Protein AF-A0AAV7W4X9-F1 (afdb_monomer)

Radius of gyration: 53.11 Å; Cα contacts (8 Å, |Δi|>4): 10; chains: 1; bounding box: 133×34×116 Å

pLDDT: mean 73.68, std 23.21, range [31.78, 98.0]

Structure (mmCIF, N/CA/C/O backbone):
data_AF-A0AAV7W4X9-F1
#
_entry.id   AF-A0AAV7W4X9-F1
#
loop_
_atom_site.group_PDB
_atom_site.id
_atom_site.type_symbol
_atom_site.label_atom_id
_atom_site.label_alt_id
_atom_site.label_comp_id
_atom_site.label_asym_id
_atom_site.label_entity_id
_atom_site.label_seq_id
_atom_site.pdbx_PDB_ins_code
_atom_site.Cartn_x
_atom_site.Cartn_y
_atom_site.Cartn_z
_atom_site.occupancy
_atom_site.B_iso_or_equiv
_atom_site.auth_seq_id
_atom_site.auth_comp_id
_atom_site.auth_asym_id
_atom_site.auth_atom_id
_atom_site.pdbx_PDB_model_num
ATOM 1 N N . MET A 1 1 ? 43.274 -23.714 8.826 1.00 35.59 1 MET A N 1
ATOM 2 C CA . MET A 1 1 ? 44.542 -24.487 8.789 1.00 35.59 1 MET A CA 1
ATOM 3 C C . MET A 1 1 ? 44.921 -24.751 7.325 1.00 35.59 1 MET A C 1
ATOM 5 O O . MET A 1 1 ? 44.069 -24.548 6.473 1.00 35.59 1 MET A O 1
ATOM 9 N N . ARG A 1 2 ? 46.190 -25.093 7.039 1.00 33.78 2 ARG A N 1
ATOM 10 C CA . ARG A 1 2 ? 46.782 -25.381 5.695 1.00 33.78 2 ARG A CA 1
ATOM 11 C C . ARG A 1 2 ? 46.297 -26.745 5.124 1.00 33.78 2 ARG A C 1
ATOM 13 O O . ARG A 1 2 ? 45.597 -27.409 5.889 1.00 33.78 2 ARG A O 1
ATOM 20 N N . PRO A 1 3 ? 46.740 -27.258 3.937 1.00 44.44 3 PRO A N 1
ATOM 21 C CA . PRO A 1 3 ? 47.575 -26.723 2.817 1.00 44.44 3 PRO A CA 1
ATOM 22 C C . PRO A 1 3 ? 46.842 -26.760 1.430 1.00 44.44 3 PRO A C 1
ATOM 24 O O . PRO A 1 3 ? 45.662 -27.072 1.410 1.00 44.44 3 PRO A O 1
ATOM 27 N N . GLY A 1 4 ? 47.363 -26.265 0.283 1.00 34.31 4 GLY A N 1
ATOM 28 C CA . GLY A 1 4 ? 48.389 -26.839 -0.645 1.00 34.31 4 GLY A CA 1
ATOM 29 C C . GLY A 1 4 ? 47.793 -27.954 -1.547 1.00 34.31 4 GLY A C 1
ATOM 30 O O . GLY A 1 4 ? 47.014 -28.735 -1.027 1.00 34.31 4 GLY A O 1
ATOM 31 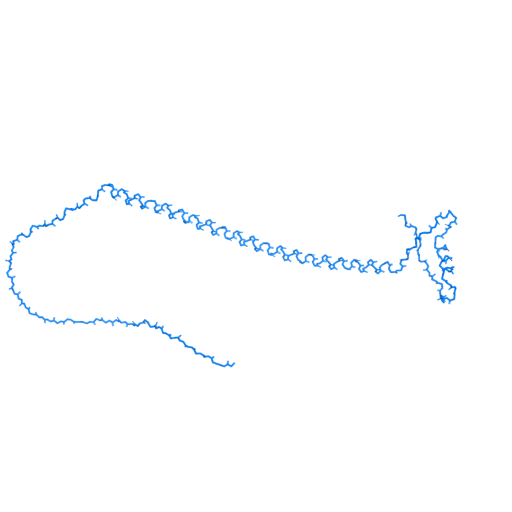N N . VAL A 1 5 ? 48.055 -28.139 -2.857 1.00 42.91 5 VAL A N 1
ATOM 32 C CA . VAL A 1 5 ? 49.268 -28.012 -3.718 1.00 42.91 5 VAL A CA 1
ATOM 33 C C . VAL A 1 5 ? 48.806 -27.995 -5.216 1.00 42.91 5 VAL A C 1
ATOM 35 O O . VAL A 1 5 ? 47.925 -28.771 -5.557 1.00 42.91 5 VAL A O 1
ATOM 38 N N . ARG A 1 6 ? 49.140 -26.986 -6.051 1.00 33.12 6 ARG A N 1
ATOM 39 C CA . ARG A 1 6 ? 50.164 -26.908 -7.149 1.00 33.12 6 ARG A CA 1
ATOM 40 C C . ARG A 1 6 ? 50.000 -27.807 -8.406 1.00 33.12 6 ARG A C 1
ATOM 42 O O . ARG A 1 6 ? 50.080 -29.020 -8.295 1.00 33.12 6 ARG A O 1
ATOM 49 N N . LEU A 1 7 ? 49.971 -27.150 -9.578 1.00 38.28 7 LEU A N 1
ATOM 50 C CA . LEU A 1 7 ? 50.463 -27.501 -10.939 1.00 38.28 7 LEU A CA 1
ATOM 51 C C . LEU A 1 7 ? 50.629 -26.117 -11.640 1.00 38.28 7 LEU A C 1
ATOM 53 O O . LEU A 1 7 ? 49.709 -25.315 -11.512 1.00 38.28 7 LEU A O 1
ATOM 57 N N . GLU A 1 8 ? 51.749 -25.609 -12.187 1.00 37.53 8 GLU A N 1
ATOM 58 C CA . GLU A 1 8 ? 52.810 -26.134 -13.088 1.00 37.53 8 GLU A CA 1
ATOM 59 C C . GLU A 1 8 ? 52.272 -26.611 -14.449 1.00 37.53 8 GLU A C 1
ATOM 61 O O . GLU A 1 8 ? 51.315 -27.373 -14.456 1.00 37.53 8 GLU A O 1
ATOM 66 N N . GLN A 1 9 ? 52.784 -26.236 -15.636 1.00 38.09 9 GLN A N 1
ATOM 67 C CA . GLN A 1 9 ? 53.835 -25.298 -16.136 1.00 38.09 9 GLN A CA 1
ATOM 68 C C . GLN A 1 9 ? 53.313 -24.707 -17.495 1.00 38.09 9 GLN A C 1
ATOM 70 O O . GLN A 1 9 ? 52.175 -25.009 -17.848 1.00 38.09 9 GLN A O 1
ATOM 75 N N . ALA A 1 10 ? 53.958 -23.858 -18.315 1.00 32.78 10 ALA A N 1
ATOM 76 C CA . ALA A 1 10 ? 55.335 -23.343 -18.472 1.00 32.78 10 ALA A CA 1
ATOM 77 C C . ALA A 1 10 ? 55.270 -21.866 -18.999 1.00 32.78 10 ALA A C 1
ATOM 79 O O . ALA A 1 10 ? 54.200 -21.440 -19.425 1.00 32.78 10 ALA A O 1
ATOM 80 N N . GLU A 1 11 ? 56.224 -20.955 -18.761 1.00 36.09 11 GLU A N 1
ATOM 81 C CA . GLU A 1 11 ? 57.515 -20.668 -19.449 1.00 36.09 11 GLU A CA 1
ATOM 82 C C . GLU A 1 11 ? 57.446 -19.949 -20.817 1.00 36.09 11 GLU A C 1
ATOM 84 O O . GLU A 1 11 ? 57.167 -20.560 -21.841 1.00 36.09 11 GLU A O 1
ATOM 89 N N . ASP A 1 12 ? 57.844 -18.669 -20.818 1.00 31.78 12 ASP A N 1
ATOM 90 C CA . ASP A 1 12 ? 58.383 -17.930 -21.972 1.00 31.78 12 ASP A CA 1
ATOM 91 C C . ASP A 1 12 ? 59.715 -17.298 -21.520 1.00 31.78 12 ASP A C 1
ATOM 93 O O . ASP A 1 12 ? 59.743 -16.487 -20.589 1.00 31.78 12 ASP A O 1
ATOM 97 N N . CYS A 1 13 ? 60.836 -17.695 -22.132 1.00 34.75 13 CYS A N 1
ATOM 98 C CA . CYS A 1 13 ? 62.180 -17.253 -21.738 1.00 34.75 13 CYS A CA 1
ATOM 99 C C . CYS A 1 13 ? 62.846 -16.332 -22.772 1.00 34.75 13 CYS A C 1
ATOM 101 O O . CYS A 1 13 ? 62.670 -16.458 -23.980 1.00 34.75 13 CYS A O 1
ATOM 103 N N . CYS A 1 14 ? 63.658 -15.408 -22.253 1.00 36.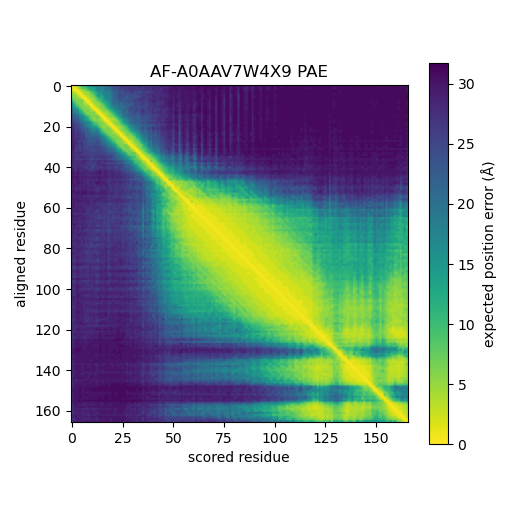66 14 CYS A N 1
ATOM 104 C CA . CYS A 1 14 ? 64.391 -14.376 -22.985 1.00 36.66 14 CYS A CA 1
ATOM 105 C C . CYS A 1 14 ? 65.412 -14.916 -24.006 1.00 36.66 14 CYS A C 1
ATOM 107 O O . CYS A 1 14 ? 65.949 -16.008 -23.846 1.00 36.66 14 CYS A O 1
ATOM 109 N N . GLY A 1 15 ? 65.827 -14.064 -24.954 1.00 33.31 15 GLY A N 1
ATOM 110 C CA . GLY A 1 15 ? 67.009 -14.337 -25.780 1.00 33.31 15 GLY A CA 1
ATOM 111 C C . GLY A 1 15 ? 67.431 -13.187 -26.696 1.00 33.31 15 GLY A C 1
ATOM 112 O O . GLY A 1 15 ? 67.111 -13.192 -27.879 1.00 33.31 15 GLY A O 1
ATOM 113 N N . ALA A 1 16 ? 68.186 -12.218 -26.171 1.00 44.09 16 ALA A N 1
ATOM 114 C CA . ALA A 1 16 ? 68.952 -11.285 -27.000 1.00 44.09 16 ALA A CA 1
ATOM 115 C C . ALA A 1 16 ? 70.348 -11.862 -27.290 1.00 44.09 16 ALA A C 1
ATOM 117 O O . ALA A 1 16 ? 70.953 -12.480 -26.417 1.00 44.09 16 ALA A O 1
ATOM 118 N N . GLY A 1 17 ? 70.884 -11.617 -28.486 1.00 33.16 17 GLY A N 1
ATOM 119 C CA . GLY A 1 17 ? 72.256 -11.987 -28.826 1.00 33.16 17 GLY A CA 1
ATOM 120 C C . GLY A 1 17 ? 72.573 -11.741 -30.296 1.00 33.16 17 GLY A C 1
ATOM 121 O O . GLY A 1 17 ? 71.896 -12.255 -31.180 1.00 33.16 17 GLY A O 1
ATOM 122 N N . GLY A 1 18 ? 73.618 -10.969 -30.561 1.00 37.06 18 GLY A N 1
ATOM 123 C CA . GLY A 1 18 ? 74.298 -10.972 -31.854 1.00 37.06 18 GLY A CA 1
ATOM 124 C C . GLY A 1 18 ? 75.781 -11.213 -31.620 1.00 37.06 18 GLY A C 1
ATOM 125 O O . GLY A 1 18 ? 76.239 -10.974 -30.510 1.00 37.06 18 GLY A O 1
ATOM 126 N N . GLU A 1 19 ? 76.527 -11.634 -32.644 1.00 38.06 19 GLU A N 1
ATOM 127 C CA . GLU A 1 19 ? 77.940 -11.265 -32.791 1.00 38.06 19 GLU A CA 1
ATOM 128 C C . GLU A 1 19 ? 78.530 -11.633 -34.166 1.00 38.06 19 GLU A C 1
ATOM 130 O O . GLU A 1 19 ? 78.149 -12.606 -34.805 1.00 38.06 19 GLU A O 1
ATOM 135 N N . THR A 1 20 ? 79.468 -10.776 -34.576 1.00 38.91 20 THR A N 1
ATOM 136 C CA . THR A 1 20 ? 80.596 -10.885 -35.528 1.00 38.91 20 THR A CA 1
ATOM 137 C C . THR A 1 20 ? 80.765 -12.087 -36.487 1.00 38.91 20 THR A C 1
ATOM 139 O O . THR A 1 20 ? 80.628 -13.256 -36.146 1.00 38.91 20 THR A O 1
ATOM 142 N N . GLY A 1 21 ? 81.208 -11.785 -37.718 1.00 40.16 21 GLY A N 1
ATOM 143 C CA . GLY A 1 21 ? 81.503 -12.778 -38.764 1.00 40.16 21 GLY A CA 1
ATOM 144 C C . GLY A 1 21 ? 82.979 -13.195 -38.892 1.00 40.16 21 GLY A C 1
ATOM 145 O O . GLY A 1 21 ? 83.855 -12.744 -38.152 1.00 40.16 21 GLY A O 1
ATOM 146 N N . ARG A 1 22 ? 83.287 -14.016 -39.911 1.00 38.62 22 ARG A N 1
ATOM 147 C CA . ARG A 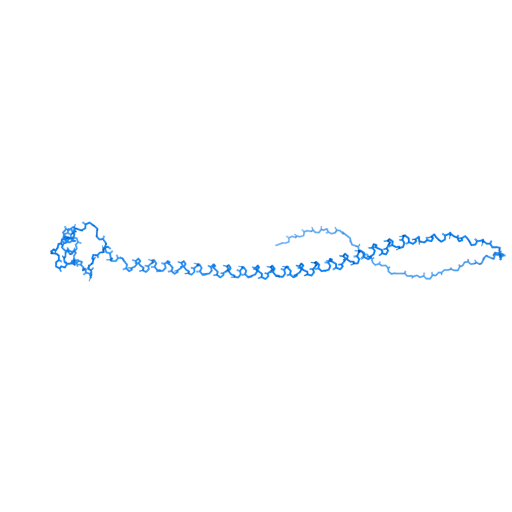1 22 ? 84.665 -14.338 -40.343 1.00 38.62 22 ARG A CA 1
ATOM 148 C C . ARG A 1 22 ? 84.829 -14.366 -41.867 1.00 38.62 22 ARG A C 1
ATOM 150 O O . ARG A 1 22 ? 83.879 -14.524 -42.621 1.00 38.62 22 ARG A O 1
ATOM 157 N N . ARG A 1 23 ? 86.082 -14.155 -42.282 1.00 37.69 23 ARG A N 1
ATOM 158 C CA . ARG A 1 23 ? 86.574 -13.998 -43.665 1.00 37.69 23 ARG A CA 1
ATOM 159 C C . ARG A 1 23 ? 86.727 -15.350 -44.372 1.00 37.69 23 ARG A C 1
ATOM 161 O O . ARG A 1 23 ? 87.005 -16.340 -43.704 1.00 37.69 23 ARG A O 1
ATOM 168 N N . GLY A 1 24 ? 86.687 -15.360 -45.709 1.00 34.88 24 GLY A N 1
ATOM 169 C CA . GLY A 1 24 ? 86.937 -16.583 -46.484 1.00 34.88 24 GLY A CA 1
ATOM 170 C C . GLY A 1 24 ? 87.087 -16.423 -48.003 1.00 34.88 24 GLY A C 1
ATOM 171 O O . GLY A 1 24 ? 86.302 -17.003 -48.733 1.00 34.88 24 GLY A O 1
ATOM 172 N N . THR A 1 25 ? 88.141 -15.724 -48.450 1.00 36.12 25 THR A N 1
ATOM 173 C CA . THR A 1 25 ? 88.823 -15.873 -49.769 1.00 36.12 25 THR A CA 1
ATOM 174 C C . THR A 1 25 ? 88.055 -15.701 -51.093 1.00 36.12 25 THR A C 1
ATOM 176 O O . THR A 1 25 ? 86.971 -16.217 -51.326 1.00 36.12 25 THR A O 1
ATOM 179 N N . ALA A 1 26 ? 88.706 -15.010 -52.034 1.00 37.84 26 ALA A N 1
ATOM 180 C CA . ALA A 1 26 ? 88.197 -14.769 -53.379 1.00 37.84 26 ALA A CA 1
ATOM 181 C C . ALA A 1 26 ? 88.178 -16.030 -54.261 1.00 37.84 26 ALA A C 1
ATOM 183 O O . ALA A 1 26 ? 89.103 -16.843 -54.224 1.00 37.84 26 ALA A O 1
ATOM 184 N N . ARG A 1 27 ? 87.207 -16.093 -55.180 1.00 34.22 27 ARG A N 1
ATOM 185 C CA . ARG A 1 27 ? 87.372 -16.806 -56.450 1.00 34.22 27 ARG A CA 1
ATOM 186 C C . ARG A 1 27 ? 86.879 -15.926 -57.592 1.00 34.22 27 ARG A C 1
ATOM 188 O O . ARG A 1 27 ? 85.695 -15.627 -57.700 1.00 34.22 27 ARG A O 1
ATOM 195 N N . SER A 1 28 ? 87.814 -15.480 -58.417 1.00 43.38 28 SER A N 1
ATOM 196 C CA . SER A 1 28 ? 87.552 -14.737 -59.642 1.00 43.38 28 SER A CA 1
ATOM 197 C C . SER A 1 28 ? 86.865 -15.637 -60.668 1.00 43.38 28 SER A C 1
ATOM 199 O O . SER A 1 28 ? 87.445 -16.624 -61.115 1.00 43.38 28 SER A O 1
ATOM 201 N N . VAL A 1 29 ? 85.653 -15.268 -61.088 1.00 40.88 29 VAL A N 1
ATOM 202 C CA . VAL A 1 29 ? 85.058 -15.766 -62.333 1.00 40.88 29 VAL A CA 1
ATOM 203 C C . VAL A 1 29 ? 84.572 -14.572 -63.149 1.00 40.88 29 VAL A C 1
ATOM 205 O O . VAL A 1 29 ? 83.674 -13.838 -62.756 1.00 40.88 29 VAL A O 1
ATOM 208 N N . LEU A 1 30 ? 85.298 -14.386 -64.246 1.00 38.41 30 LEU A N 1
ATOM 209 C CA . LEU A 1 30 ? 85.038 -13.650 -65.482 1.00 38.41 30 LEU A CA 1
ATOM 210 C C . LEU A 1 30 ? 83.645 -13.016 -65.664 1.00 38.41 30 LEU A C 1
ATOM 212 O O . LEU A 1 30 ? 82.611 -13.651 -65.477 1.00 38.41 30 LEU A O 1
ATOM 216 N N . ARG A 1 31 ? 83.644 -11.784 -66.195 1.00 43.53 31 ARG A N 1
ATOM 217 C CA . ARG A 1 31 ? 82.455 -11.179 -66.810 1.00 43.53 31 ARG A CA 1
ATOM 218 C C . ARG A 1 31 ? 81.986 -12.060 -67.970 1.00 43.53 31 ARG A C 1
ATOM 220 O O . ARG A 1 31 ? 82.723 -12.210 -68.940 1.00 43.53 31 ARG A O 1
ATOM 227 N N . ALA A 1 32 ? 80.746 -12.522 -67.906 1.00 37.88 32 ALA A N 1
ATOM 228 C CA . ALA A 1 32 ? 79.954 -12.847 -69.083 1.00 37.88 32 ALA A CA 1
ATOM 229 C C . ALA A 1 32 ? 78.834 -11.804 -69.173 1.00 37.88 32 ALA A C 1
ATOM 231 O O . ALA A 1 32 ? 77.807 -11.908 -68.506 1.00 37.88 32 ALA A O 1
ATOM 232 N N . THR A 1 33 ? 79.067 -10.742 -69.944 1.00 50.44 33 THR A N 1
ATOM 233 C CA . THR A 1 33 ? 78.009 -9.811 -70.355 1.00 50.44 33 THR A CA 1
ATOM 234 C C . THR A 1 33 ? 77.284 -10.407 -71.553 1.00 50.44 33 THR A C 1
ATOM 236 O O . THR A 1 33 ? 77.471 -9.957 -72.680 1.00 50.44 33 THR A O 1
ATOM 239 N N . GLU A 1 34 ? 76.482 -11.438 -71.307 1.00 40.06 34 GLU A N 1
ATOM 240 C CA . GLU A 1 34 ? 75.589 -12.024 -72.304 1.00 40.06 34 GLU A CA 1
ATOM 241 C C . GLU A 1 34 ? 74.168 -11.993 -71.748 1.00 40.06 34 GLU A C 1
ATOM 243 O O . GLU A 1 34 ? 73.912 -12.380 -70.606 1.00 40.06 34 GLU A O 1
ATOM 248 N N . GLY A 1 35 ? 73.257 -11.407 -72.523 1.00 49.44 35 GLY A N 1
ATOM 249 C CA . GLY A 1 35 ? 71.936 -11.044 -72.037 1.00 49.44 35 GLY A CA 1
ATOM 250 C C . GLY A 1 35 ? 71.086 -12.268 -71.728 1.00 49.44 35 GLY A C 1
ATOM 251 O O . GLY A 1 35 ? 70.649 -12.964 -72.640 1.00 49.44 35 GLY A O 1
ATOM 252 N N . CYS A 1 36 ? 70.744 -12.459 -70.453 1.00 34.06 36 CYS A N 1
ATOM 253 C CA . CYS A 1 36 ? 69.466 -13.084 -70.146 1.00 34.06 36 CYS A CA 1
ATOM 254 C C . CYS A 1 36 ? 68.374 -12.150 -70.688 1.00 34.06 36 CYS A C 1
ATOM 256 O O . CYS A 1 36 ? 68.345 -10.988 -70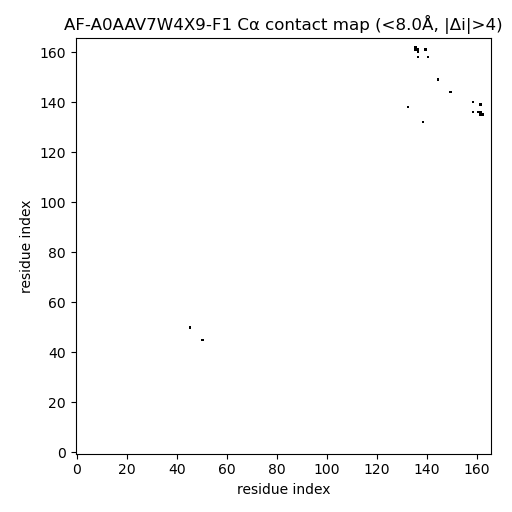.267 1.00 34.06 36 CYS A O 1
ATOM 258 N N . PRO A 1 37 ? 67.489 -12.598 -71.598 1.00 47.44 37 PRO A N 1
ATOM 259 C CA . PRO A 1 37 ? 66.297 -11.827 -71.887 1.00 47.44 37 PRO A CA 1
ATOM 260 C C . PRO A 1 37 ? 65.536 -11.687 -70.573 1.00 47.44 37 PRO A C 1
ATOM 262 O O . PRO A 1 37 ? 65.308 -12.674 -69.867 1.00 47.44 37 PRO A O 1
ATOM 265 N N . GLU A 1 38 ? 65.173 -10.454 -70.235 1.00 47.75 38 GLU A N 1
ATOM 266 C CA . GLU A 1 38 ? 64.248 -10.182 -69.150 1.00 47.75 38 GLU A CA 1
ATOM 267 C C . GLU A 1 38 ? 62.971 -10.968 -69.455 1.00 47.75 38 GLU A C 1
ATOM 269 O O . GLU A 1 38 ? 62.189 -10.592 -70.329 1.00 47.75 38 GLU A O 1
ATOM 274 N N . MET A 1 39 ? 62.777 -12.103 -68.768 1.00 45.75 39 MET A N 1
ATOM 275 C CA . MET A 1 39 ? 61.488 -12.778 -68.731 1.00 45.75 39 MET A CA 1
ATOM 276 C C . MET A 1 39 ? 60.558 -11.888 -67.921 1.00 45.75 39 MET A C 1
ATOM 278 O O . MET A 1 39 ? 60.266 -12.138 -66.750 1.00 45.75 39 MET A O 1
ATOM 282 N N . ALA A 1 40 ? 60.099 -10.831 -68.587 1.00 51.28 40 ALA A N 1
ATOM 283 C CA . ALA A 1 40 ? 58.878 -10.144 -68.273 1.00 51.28 40 ALA A CA 1
ATOM 284 C C . ALA A 1 40 ? 57.783 -11.208 -68.311 1.00 51.28 40 ALA A C 1
ATOM 286 O O . ALA A 1 40 ? 57.201 -11.511 -69.355 1.00 51.28 40 ALA A O 1
ATOM 287 N N . TRP A 1 41 ? 57.522 -11.792 -67.138 1.00 47.34 41 TRP A N 1
ATOM 288 C CA . TRP A 1 41 ? 56.234 -12.387 -66.832 1.00 47.34 41 TRP A CA 1
ATOM 289 C C . TRP A 1 41 ? 55.203 -11.421 -67.403 1.00 47.34 41 TRP A C 1
ATOM 291 O O . TRP A 1 41 ? 55.299 -10.230 -67.074 1.00 47.34 41 TRP A O 1
ATOM 301 N N . PRO A 1 42 ? 54.274 -11.862 -68.272 1.00 51.06 42 PRO A N 1
ATOM 302 C CA . PRO A 1 42 ? 53.244 -10.966 -68.757 1.00 51.06 42 PRO A CA 1
ATOM 303 C C . PRO A 1 42 ? 52.591 -10.398 -67.508 1.00 51.06 42 PRO A C 1
ATOM 305 O O . PRO A 1 42 ? 52.018 -11.154 -66.722 1.00 51.06 42 PRO A O 1
ATOM 308 N N . ASN A 1 43 ? 52.789 -9.095 -67.273 1.00 59.19 43 ASN A N 1
ATOM 309 C CA . ASN A 1 43 ? 52.236 -8.408 -66.119 1.00 59.19 43 ASN A CA 1
ATOM 310 C C . ASN A 1 43 ? 50.740 -8.572 -66.294 1.00 59.19 43 ASN A C 1
ATOM 312 O O . ASN A 1 43 ? 50.166 -7.920 -67.167 1.00 59.19 43 ASN A O 1
ATOM 316 N N . ALA A 1 44 ? 50.178 -9.556 -65.585 1.00 51.19 44 ALA A N 1
ATOM 317 C CA . ALA A 1 44 ? 48.864 -10.098 -65.854 1.00 51.19 44 ALA A CA 1
ATOM 318 C C . ALA A 1 44 ? 47.898 -8.984 -65.512 1.00 51.19 44 ALA A C 1
ATOM 320 O O . ALA A 1 44 ? 47.549 -8.794 -64.343 1.00 51.19 44 ALA A O 1
ATOM 321 N N . GLY A 1 45 ? 47.607 -8.176 -66.537 1.00 50.00 45 GLY A N 1
ATOM 322 C CA . GLY A 1 45 ? 47.041 -6.855 -66.379 1.00 50.00 45 GLY A CA 1
ATOM 323 C C . GLY A 1 45 ? 45.787 -7.054 -65.579 1.00 50.00 45 GLY A C 1
ATOM 324 O O . GLY A 1 45 ? 44.891 -7.755 -66.055 1.00 50.00 45 GLY A O 1
ATOM 325 N N . ARG A 1 46 ? 45.788 -6.550 -64.335 1.00 54.12 46 ARG A N 1
ATOM 326 C CA . ARG A 1 46 ? 44.682 -6.739 -63.397 1.00 54.12 46 ARG A CA 1
ATOM 327 C C . ARG A 1 46 ? 43.453 -6.272 -64.143 1.00 54.12 46 ARG A C 1
ATOM 329 O O . ARG A 1 46 ? 43.284 -5.071 -64.327 1.00 54.12 46 ARG A O 1
ATOM 336 N N . SER A 1 47 ? 42.680 -7.229 -64.658 1.00 55.31 47 SER A N 1
ATOM 337 C CA . SER A 1 47 ? 41.629 -6.908 -65.616 1.00 55.31 47 SER A CA 1
ATOM 338 C C . SER A 1 47 ? 40.727 -5.898 -64.943 1.00 55.31 47 SER A C 1
ATOM 340 O O . SER A 1 47 ? 40.467 -6.048 -63.745 1.00 55.31 47 SER A O 1
ATOM 342 N N . ALA A 1 48 ? 40.280 -4.877 -65.675 1.00 60.22 48 ALA A N 1
ATOM 343 C CA . ALA A 1 48 ? 39.518 -3.783 -65.079 1.00 60.22 48 ALA A CA 1
ATOM 344 C C . ALA A 1 48 ? 38.382 -4.330 -64.194 1.00 60.22 48 ALA A C 1
ATOM 346 O O . ALA A 1 48 ? 38.236 -3.890 -63.062 1.00 60.22 48 ALA A O 1
ATOM 347 N N . ALA A 1 49 ? 37.718 -5.411 -64.625 1.00 60.12 49 ALA A N 1
ATOM 348 C CA . ALA A 1 49 ? 36.771 -6.203 -63.836 1.00 60.12 49 ALA A CA 1
ATOM 349 C C . ALA A 1 49 ? 37.285 -6.662 -62.448 1.00 60.12 49 ALA A C 1
ATOM 351 O O . ALA A 1 49 ? 36.612 -6.443 -61.447 1.00 60.12 49 ALA A O 1
ATOM 352 N N . GLY A 1 50 ? 38.478 -7.255 -62.344 1.00 61.50 50 GLY A N 1
ATOM 353 C CA . GLY A 1 50 ? 39.056 -7.716 -61.074 1.00 61.50 50 GLY A CA 1
ATOM 354 C C . GLY A 1 50 ? 39.472 -6.580 -60.129 1.00 61.50 50 GLY A C 1
ATOM 355 O O . GLY A 1 50 ? 39.372 -6.725 -58.908 1.00 61.50 50 GLY A O 1
ATOM 356 N N . GLN A 1 51 ? 39.888 -5.426 -60.663 1.00 62.69 51 GLN A N 1
ATOM 357 C CA . GLN A 1 51 ? 40.140 -4.217 -59.861 1.00 62.69 51 GLN A CA 1
ATOM 358 C C . GLN A 1 51 ? 38.828 -3.517 -59.448 1.00 62.69 51 GLN A C 1
ATOM 360 O O . GLN A 1 51 ? 38.680 -3.122 -58.287 1.00 62.69 51 GLN A O 1
ATOM 365 N N . GLN A 1 52 ? 37.840 -3.455 -60.345 1.00 63.66 52 GLN A N 1
ATOM 366 C CA . GLN A 1 52 ? 36.479 -2.968 -60.088 1.00 63.66 52 GLN A CA 1
ATOM 367 C C . GLN A 1 52 ? 35.784 -3.798 -58.998 1.00 63.66 52 GLN A C 1
ATOM 369 O O . GLN A 1 52 ? 35.141 -3.254 -58.103 1.00 63.66 52 GLN A O 1
ATOM 374 N N . GLN A 1 53 ? 35.943 -5.123 -59.029 1.00 69.88 53 GLN A N 1
ATOM 375 C CA . GLN A 1 53 ? 35.290 -6.019 -58.078 1.00 69.88 53 GLN A CA 1
ATOM 376 C C . GLN A 1 53 ? 35.928 -5.937 -56.685 1.00 69.88 53 GLN A C 1
ATOM 378 O O . GLN A 1 53 ? 35.192 -5.863 -55.705 1.00 69.88 53 GLN A O 1
ATOM 383 N N . ARG A 1 54 ? 37.265 -5.835 -56.580 1.00 67.81 54 ARG A N 1
ATOM 384 C CA . ARG A 1 54 ? 37.958 -5.643 -55.286 1.00 67.81 54 ARG A CA 1
ATOM 385 C C . ARG A 1 54 ? 37.667 -4.280 -54.647 1.00 67.81 54 ARG A C 1
ATOM 387 O O . ARG A 1 54 ? 37.479 -4.203 -53.435 1.00 67.81 54 ARG A O 1
ATOM 394 N N . THR A 1 55 ? 37.577 -3.214 -55.444 1.00 77.25 55 THR A N 1
ATOM 395 C CA . THR A 1 55 ? 37.162 -1.888 -54.942 1.00 77.25 55 THR A CA 1
ATOM 396 C C . THR A 1 55 ? 35.676 -1.856 -54.573 1.00 77.25 55 THR A C 1
ATOM 398 O O . THR A 1 55 ? 35.306 -1.248 -53.571 1.00 77.25 55 THR A O 1
ATOM 401 N N . GLY A 1 56 ? 34.826 -2.571 -55.316 1.00 83.56 56 GLY A N 1
ATOM 402 C CA . GLY A 1 56 ? 33.415 -2.770 -54.983 1.00 83.56 56 GLY A CA 1
ATOM 403 C C . GLY A 1 56 ? 33.190 -3.573 -53.697 1.00 83.56 56 GLY A C 1
ATOM 404 O O . GLY A 1 56 ? 32.276 -3.247 -52.941 1.00 83.56 56 GLY A O 1
ATOM 405 N N . THR A 1 57 ? 34.013 -4.587 -53.405 1.00 85.00 57 THR A N 1
ATOM 406 C CA . THR A 1 57 ? 33.960 -5.302 -52.116 1.00 85.00 57 THR A CA 1
ATOM 407 C C . THR A 1 57 ? 34.481 -4.452 -50.962 1.00 85.00 57 THR A C 1
ATOM 409 O O . THR A 1 57 ? 33.848 -4.466 -49.914 1.00 85.00 57 THR A O 1
ATOM 412 N N . GLY A 1 58 ? 35.549 -3.667 -51.163 1.00 88.00 58 GLY A N 1
ATOM 413 C CA . GLY A 1 58 ? 36.056 -2.725 -50.153 1.00 88.00 58 GLY A CA 1
ATOM 414 C C . GLY A 1 58 ? 34.977 -1.734 -49.712 1.00 88.00 58 GLY A C 1
ATOM 415 O O . GLY A 1 58 ? 34.549 -1.772 -48.567 1.00 88.00 58 GLY A O 1
ATOM 416 N N . LYS A 1 59 ? 34.386 -0.995 -50.661 1.00 90.31 59 LYS A N 1
ATOM 417 C CA . LYS A 1 59 ? 33.292 -0.040 -50.381 1.00 90.31 59 LYS A CA 1
ATOM 418 C C . LYS A 1 59 ? 32.088 -0.664 -49.660 1.00 90.31 59 LYS A C 1
ATOM 420 O O . LYS A 1 59 ? 31.413 0.007 -48.882 1.00 90.31 59 LYS A O 1
ATOM 425 N N . LYS A 1 60 ? 31.789 -1.943 -49.925 1.00 93.94 60 LYS A N 1
ATOM 426 C CA . LYS A 1 60 ? 30.729 -2.688 -49.222 1.00 93.94 60 LYS A CA 1
ATOM 427 C C . LYS A 1 60 ? 31.127 -3.055 -47.791 1.00 93.94 60 LYS A C 1
ATOM 429 O O . LYS A 1 60 ? 30.255 -3.043 -46.930 1.00 93.94 60 LYS A O 1
ATOM 434 N N . MET A 1 61 ? 32.397 -3.376 -47.544 1.00 91.19 61 MET A N 1
ATOM 435 C CA . MET A 1 61 ? 32.934 -3.602 -46.198 1.00 91.19 61 MET A CA 1
ATOM 436 C C . MET A 1 61 ? 32.949 -2.297 -45.396 1.00 91.19 61 MET A C 1
ATOM 438 O O . MET A 1 61 ? 32.420 -2.289 -44.291 1.00 91.19 61 MET A O 1
ATOM 442 N N . ASP A 1 62 ? 33.418 -1.192 -45.981 1.00 94.00 62 ASP A N 1
ATOM 443 C CA . ASP A 1 62 ? 33.438 0.132 -45.338 1.00 94.00 62 ASP A CA 1
ATOM 444 C C . ASP A 1 62 ? 32.021 0.561 -44.905 1.00 94.00 62 ASP A C 1
ATOM 446 O O . ASP A 1 62 ? 31.780 0.895 -43.747 1.00 94.00 62 ASP A O 1
ATOM 450 N N . SER A 1 63 ? 31.040 0.444 -45.811 1.00 95.19 63 SER A N 1
ATOM 451 C CA . SER A 1 63 ? 29.627 0.734 -45.515 1.00 95.19 63 SER A CA 1
ATOM 452 C C . SER A 1 63 ? 29.001 -0.243 -44.507 1.00 95.19 63 SER A C 1
ATOM 454 O O . SER A 1 63 ? 28.085 0.123 -43.770 1.00 95.19 63 SER A O 1
ATOM 456 N N . MET A 1 64 ? 29.470 -1.493 -44.451 1.00 95.38 64 MET A N 1
ATOM 457 C CA . MET A 1 64 ? 29.033 -2.452 -43.434 1.00 95.38 64 MET A CA 1
ATOM 458 C C . MET A 1 64 ? 29.611 -2.105 -42.059 1.00 95.38 64 MET A C 1
ATOM 460 O O . MET A 1 64 ? 28.891 -2.219 -41.071 1.00 95.38 64 MET A O 1
ATOM 464 N N . MET A 1 65 ? 30.859 -1.637 -42.002 1.00 95.94 65 MET A N 1
ATOM 465 C CA . MET A 1 65 ? 31.524 -1.206 -40.774 1.00 95.94 65 MET A CA 1
ATOM 466 C C . MET A 1 65 ? 30.850 0.044 -40.194 1.00 95.94 65 MET A C 1
ATOM 468 O O . MET A 1 65 ? 30.386 -0.002 -39.062 1.00 95.94 65 MET A O 1
ATOM 472 N N . GLU A 1 66 ? 30.602 1.069 -41.017 1.00 96.56 66 GLU A N 1
ATOM 473 C CA . GLU A 1 66 ? 29.849 2.272 -40.616 1.00 96.56 66 GLU A CA 1
ATOM 474 C C . GLU A 1 66 ? 28.447 1.937 -40.058 1.00 96.56 66 GLU A C 1
ATOM 476 O O . GLU A 1 66 ? 27.948 2.564 -39.120 1.00 96.56 66 GLU A O 1
ATOM 481 N N . ARG A 1 67 ? 27.785 0.920 -40.627 1.00 96.94 67 ARG A N 1
ATOM 482 C CA . ARG A 1 67 ? 26.497 0.425 -40.121 1.00 96.94 67 ARG A CA 1
ATOM 483 C C . ARG A 1 67 ? 26.640 -0.326 -38.800 1.00 96.94 67 ARG A C 1
ATOM 485 O O . ARG A 1 67 ? 25.752 -0.196 -37.961 1.00 96.94 67 ARG A O 1
ATOM 492 N N . LEU A 1 68 ? 27.703 -1.109 -38.618 1.00 96.94 68 LEU A N 1
ATOM 493 C CA . LEU A 1 68 ? 27.987 -1.799 -37.359 1.00 96.94 68 LEU A CA 1
ATOM 494 C C . LEU A 1 68 ? 28.270 -0.794 -36.241 1.00 96.94 68 LEU A C 1
ATOM 496 O O . LEU A 1 68 ? 27.653 -0.916 -35.187 1.00 96.94 68 LEU A O 1
ATOM 500 N N . ASP A 1 69 ? 29.074 0.239 -36.492 1.00 96.94 69 ASP A N 1
ATOM 501 C CA . ASP A 1 69 ? 29.374 1.295 -35.514 1.00 96.94 69 ASP A CA 1
ATOM 502 C C . ASP A 1 69 ? 28.084 1.994 -35.045 1.00 96.94 69 ASP A C 1
ATOM 504 O O . ASP A 1 69 ? 27.786 2.048 -33.850 1.00 96.94 69 ASP A O 1
ATOM 508 N N . LYS A 1 70 ? 27.216 2.387 -35.990 1.00 97.25 70 LYS A N 1
ATOM 509 C CA . LYS A 1 70 ? 25.876 2.938 -35.697 1.00 97.25 70 LYS A CA 1
ATOM 510 C C . LYS A 1 70 ? 24.965 1.971 -34.931 1.00 97.25 70 LYS A C 1
ATOM 512 O O . LYS A 1 70 ? 24.081 2.408 -34.192 1.00 97.25 70 LYS A O 1
ATOM 517 N N . HIS A 1 71 ? 25.127 0.660 -35.109 1.00 96.81 71 HIS A N 1
ATOM 518 C CA . HIS A 1 71 ? 24.398 -0.336 -34.322 1.00 96.81 71 HIS A CA 1
ATOM 519 C C . HIS A 1 71 ? 24.980 -0.500 -32.911 1.00 96.81 71 HIS A C 1
ATOM 521 O O . HIS A 1 71 ? 24.195 -0.659 -31.977 1.00 96.81 71 HIS A O 1
ATOM 527 N N . VAL A 1 72 ? 26.301 -0.402 -32.734 1.00 97.56 72 VAL A N 1
ATOM 528 C CA . VAL A 1 72 ? 26.963 -0.412 -31.417 1.00 97.56 72 VAL A CA 1
ATOM 529 C C . VAL A 1 72 ? 26.533 0.800 -30.589 1.00 97.56 72 VAL A C 1
ATOM 531 O O . VAL A 1 72 ? 26.066 0.619 -29.466 1.00 97.56 72 VAL A O 1
ATOM 534 N N . GLU A 1 73 ? 26.566 2.010 -31.156 1.00 97.38 73 GLU A N 1
ATOM 535 C CA . GLU A 1 73 ? 26.107 3.232 -30.472 1.00 97.38 73 GLU A CA 1
ATOM 536 C C . GLU A 1 73 ? 24.651 3.118 -29.996 1.00 97.38 73 GLU A C 1
ATOM 538 O O . GLU A 1 73 ? 24.337 3.401 -28.837 1.00 97.38 73 GLU A O 1
ATOM 543 N N . ARG A 1 74 ? 23.753 2.654 -30.875 1.00 97.12 74 ARG A N 1
ATOM 544 C CA . ARG A 1 74 ? 22.335 2.448 -30.543 1.00 97.12 74 ARG A CA 1
ATOM 545 C C . ARG A 1 74 ? 22.127 1.361 -29.490 1.00 97.12 74 ARG A C 1
ATOM 547 O O . ARG A 1 74 ? 21.225 1.491 -28.664 1.00 97.12 74 ARG A O 1
ATOM 554 N N . LEU A 1 75 ? 22.932 0.297 -29.510 1.00 97.88 75 LEU A N 1
ATOM 555 C CA . LEU A 1 75 ? 22.890 -0.744 -28.483 1.00 97.88 75 LEU A CA 1
ATOM 556 C C . LEU A 1 75 ? 23.343 -0.199 -27.129 1.00 97.88 75 LEU A C 1
ATOM 558 O O . LEU A 1 75 ? 22.682 -0.473 -26.134 1.00 97.88 75 LEU A O 1
ATOM 562 N N . ASP A 1 76 ? 24.405 0.602 -27.070 1.00 97.75 76 ASP A N 1
ATOM 563 C CA . ASP A 1 76 ? 24.883 1.178 -25.809 1.00 97.75 76 ASP A CA 1
ATOM 564 C C . ASP A 1 76 ? 23.928 2.236 -25.240 1.00 97.75 76 ASP A C 1
ATOM 566 O O . ASP A 1 76 ? 23.709 2.269 -24.028 1.00 97.75 76 ASP A O 1
ATOM 570 N N . GLN A 1 77 ? 23.278 3.032 -26.095 1.00 97.62 77 GLN A N 1
ATOM 571 C CA . GLN A 1 77 ? 22.157 3.890 -25.688 1.00 97.62 77 GLN A CA 1
ATOM 572 C C . GLN A 1 77 ? 21.000 3.058 -25.112 1.00 97.62 77 GLN A C 1
ATOM 574 O O . GLN A 1 77 ? 20.498 3.366 -24.031 1.00 97.62 77 GLN A O 1
ATOM 579 N N . SER A 1 78 ? 20.615 1.970 -25.790 1.00 97.31 78 SER A N 1
ATOM 580 C CA . SER A 1 78 ? 19.541 1.085 -25.327 1.0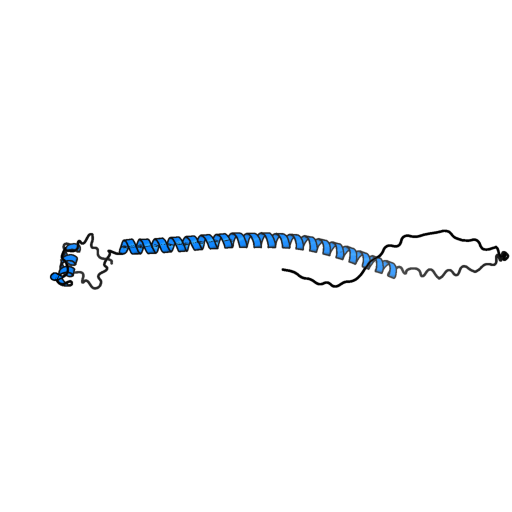0 97.31 78 SER A CA 1
ATOM 581 C C . SER A 1 78 ? 19.880 0.382 -24.010 1.00 97.31 78 SER A C 1
ATOM 583 O O . SER A 1 78 ? 18.995 0.247 -23.173 1.00 97.31 78 SER A O 1
ATOM 585 N N . LYS A 1 79 ? 21.131 -0.052 -23.801 1.00 97.44 79 LYS A N 1
ATOM 586 C CA . LYS A 1 79 ? 21.581 -0.673 -22.540 1.00 97.44 79 LYS A CA 1
ATOM 587 C C . LYS A 1 79 ? 21.466 0.296 -21.366 1.00 97.44 79 LYS A C 1
ATOM 589 O O . LYS A 1 79 ? 20.965 -0.098 -20.321 1.00 97.44 79 LYS A O 1
ATOM 594 N N . ARG A 1 80 ? 21.901 1.551 -21.541 1.00 97.81 80 ARG A N 1
ATOM 595 C CA . ARG A 1 80 ? 21.796 2.590 -20.499 1.00 97.81 80 ARG A CA 1
ATOM 596 C C . ARG A 1 80 ? 20.337 2.852 -20.138 1.00 97.81 80 ARG A C 1
ATOM 598 O O . ARG A 1 80 ? 19.977 2.719 -18.982 1.00 97.81 80 ARG A O 1
ATOM 605 N N . HIS A 1 81 ? 19.490 3.065 -21.145 1.00 97.50 81 HIS A N 1
ATOM 606 C CA . HIS A 1 81 ? 18.053 3.258 -20.949 1.00 97.50 81 HIS A CA 1
ATOM 607 C C . HIS A 1 81 ? 17.365 2.066 -20.253 1.00 97.50 81 HIS A C 1
ATOM 609 O O . HIS A 1 81 ? 16.452 2.268 -19.459 1.00 97.50 81 HIS A O 1
ATOM 615 N N . ILE A 1 82 ? 17.793 0.826 -20.525 1.00 97.50 82 ILE A N 1
ATOM 616 C CA . ILE A 1 82 ? 17.309 -0.359 -19.798 1.00 97.50 82 ILE A CA 1
ATOM 617 C C . ILE A 1 82 ? 17.780 -0.322 -18.337 1.00 97.50 82 ILE A C 1
ATOM 619 O O . ILE A 1 82 ? 16.941 -0.461 -17.455 1.00 97.50 82 ILE A O 1
ATOM 623 N N . SER A 1 83 ? 19.065 -0.052 -18.076 1.00 97.81 83 SER A N 1
ATOM 624 C CA . SER A 1 83 ? 19.610 0.079 -16.713 1.00 97.81 83 SER A CA 1
ATOM 625 C C . SER A 1 83 ? 18.866 1.143 -15.899 1.00 97.81 83 SER A C 1
ATOM 627 O O . SER A 1 83 ? 18.430 0.867 -14.787 1.00 97.81 83 SER A O 1
ATOM 629 N N . ASP A 1 84 ? 18.647 2.330 -16.477 1.00 97.62 84 ASP A N 1
ATOM 630 C CA . ASP A 1 84 ? 17.941 3.440 -15.825 1.00 97.62 84 ASP A CA 1
ATOM 631 C C . ASP A 1 84 ? 16.487 3.057 -15.465 1.00 97.62 84 ASP A C 1
ATOM 633 O O . ASP A 1 84 ? 15.972 3.437 -14.409 1.00 97.62 84 ASP A O 1
ATOM 637 N N . ILE A 1 85 ? 15.817 2.275 -16.326 1.00 97.50 85 ILE A N 1
ATOM 638 C CA . ILE A 1 85 ? 14.469 1.742 -16.072 1.00 97.50 85 ILE A CA 1
ATOM 639 C C . ILE A 1 85 ? 14.488 0.653 -14.997 1.00 97.50 85 ILE A C 1
ATOM 641 O O . ILE A 1 85 ? 13.611 0.652 -14.134 1.00 97.50 85 ILE A O 1
ATOM 645 N N . GLU A 1 86 ? 15.456 -0.263 -15.025 1.00 97.12 86 GLU A N 1
ATOM 646 C CA . GLU A 1 86 ? 15.585 -1.342 -14.041 1.00 97.12 86 GLU A CA 1
ATOM 647 C C . GLU A 1 86 ? 15.861 -0.776 -12.637 1.00 97.12 86 GLU A C 1
ATOM 649 O O . GLU A 1 86 ? 15.165 -1.135 -11.683 1.00 97.12 86 GLU A O 1
ATOM 654 N N . ASP A 1 87 ? 16.770 0.196 -12.515 1.00 97.12 87 ASP A N 1
ATOM 655 C CA . ASP A 1 87 ? 17.039 0.925 -11.269 1.00 97.12 87 ASP A CA 1
ATOM 656 C C . ASP A 1 87 ? 15.808 1.728 -10.796 1.00 97.12 87 ASP A C 1
ATOM 658 O O . ASP A 1 87 ? 15.443 1.715 -9.609 1.00 97.12 87 ASP A O 1
ATOM 662 N N . GLY A 1 88 ? 15.093 2.375 -11.724 1.00 96.81 88 GLY A N 1
ATOM 663 C CA . GLY A 1 88 ? 13.809 3.027 -11.451 1.00 96.81 88 GLY A CA 1
ATOM 664 C C . GLY A 1 88 ? 12.750 2.052 -10.918 1.00 96.81 88 GLY A C 1
ATOM 665 O O . GLY A 1 88 ? 12.087 2.323 -9.915 1.00 96.81 88 GLY A O 1
ATOM 666 N N . GLN A 1 89 ? 12.628 0.873 -11.523 1.00 97.06 89 GLN A N 1
ATOM 667 C CA . GLN A 1 89 ? 11.679 -0.158 -11.109 1.00 97.06 89 GLN A CA 1
ATOM 668 C C . GLN A 1 89 ? 12.046 -0.761 -9.743 1.00 97.06 89 GLN A C 1
ATOM 670 O O . GLN A 1 89 ? 11.155 -0.988 -8.917 1.00 97.06 89 GLN A O 1
ATOM 675 N N . LEU A 1 90 ? 13.335 -0.974 -9.460 1.00 96.19 90 LEU A N 1
ATOM 676 C CA . LEU A 1 90 ? 13.817 -1.435 -8.153 1.00 96.19 90 LEU A CA 1
ATOM 677 C C . LEU A 1 90 ? 13.523 -0.412 -7.047 1.00 96.19 90 LEU A C 1
ATOM 679 O O . LEU A 1 90 ? 12.997 -0.776 -5.989 1.00 96.19 90 LEU A O 1
ATOM 683 N N . THR A 1 91 ? 13.799 0.873 -7.289 1.00 96.38 91 THR A N 1
ATOM 684 C CA . THR A 1 91 ? 13.513 1.935 -6.311 1.00 96.38 91 THR A CA 1
ATOM 685 C C . THR A 1 91 ? 12.008 2.083 -6.065 1.00 96.38 91 THR A C 1
ATOM 687 O O . THR A 1 91 ? 11.592 2.077 -4.899 1.00 96.38 91 THR A O 1
ATOM 690 N N . MET A 1 92 ? 11.181 2.097 -7.118 1.00 95.69 92 MET A N 1
ATOM 691 C CA . MET A 1 92 ? 9.714 2.106 -7.013 1.00 95.69 92 MET A CA 1
ATOM 692 C C . MET A 1 92 ? 9.173 0.896 -6.239 1.00 95.69 92 MET A C 1
ATOM 694 O O . MET A 1 92 ? 8.403 1.077 -5.295 1.00 95.69 92 MET A O 1
ATOM 698 N N . SER A 1 93 ? 9.620 -0.318 -6.574 1.00 96.88 93 SER A N 1
ATOM 699 C CA . SER A 1 93 ? 9.232 -1.557 -5.884 1.00 96.88 93 SER A CA 1
ATOM 700 C C . SER A 1 93 ? 9.591 -1.515 -4.393 1.00 96.88 93 SER A C 1
ATOM 702 O O . SER A 1 93 ? 8.762 -1.822 -3.532 1.00 96.88 93 SER A O 1
ATOM 704 N N . SER A 1 94 ? 10.790 -1.021 -4.053 1.00 96.38 94 SER A N 1
ATOM 705 C CA . SER A 1 94 ? 11.212 -0.856 -2.655 1.00 96.38 94 SER A CA 1
ATOM 706 C C . SER A 1 94 ? 10.352 0.157 -1.883 1.00 96.38 94 SER A C 1
ATOM 708 O O . SER A 1 94 ? 10.103 -0.026 -0.690 1.00 96.38 94 SER A O 1
ATOM 710 N N . SER A 1 95 ? 9.876 1.212 -2.554 1.00 96.81 95 SER A N 1
ATOM 711 C CA . SER A 1 95 ? 8.973 2.212 -1.976 1.00 96.81 95 SER A CA 1
ATOM 712 C C . SER A 1 95 ? 7.576 1.627 -1.759 1.00 96.81 95 SER A C 1
ATOM 714 O O . SER A 1 95 ? 7.020 1.727 -0.666 1.00 96.81 95 SER A O 1
ATOM 716 N N . GLN A 1 96 ? 7.048 0.912 -2.756 1.00 97.31 96 GLN A N 1
ATOM 717 C CA . GLN A 1 96 ? 5.760 0.225 -2.672 1.00 97.31 96 GLN A CA 1
ATOM 718 C C . GLN A 1 96 ? 5.738 -0.820 -1.545 1.00 97.31 96 GLN A C 1
ATOM 720 O O . GLN A 1 96 ? 4.769 -0.889 -0.792 1.00 97.31 96 GLN A O 1
ATOM 725 N N . ALA A 1 97 ? 6.823 -1.579 -1.360 1.00 96.88 97 ALA A N 1
ATOM 726 C CA . ALA A 1 97 ? 6.952 -2.528 -0.254 1.00 96.88 97 ALA A CA 1
ATOM 727 C C . ALA A 1 97 ? 6.921 -1.843 1.129 1.00 96.88 97 ALA A C 1
ATOM 729 O O . ALA A 1 97 ? 6.301 -2.367 2.058 1.00 96.88 97 ALA A O 1
ATOM 730 N N . LYS A 1 98 ? 7.544 -0.661 1.270 1.00 97.19 98 LYS A N 1
ATOM 731 C CA . LYS A 1 98 ? 7.485 0.146 2.505 1.00 97.19 98 LYS A CA 1
ATOM 732 C C . LYS A 1 98 ? 6.069 0.661 2.764 1.00 97.19 98 LYS A C 1
ATOM 734 O O . LYS A 1 98 ? 5.533 0.400 3.837 1.00 97.19 98 LYS A O 1
ATOM 739 N N . MET A 1 99 ? 5.442 1.292 1.767 1.00 96.88 99 MET A N 1
ATOM 740 C CA . MET A 1 99 ? 4.073 1.813 1.880 1.00 96.88 99 MET A CA 1
ATOM 741 C C . MET A 1 99 ? 3.063 0.708 2.213 1.00 96.88 99 MET A C 1
ATOM 743 O O . MET A 1 99 ? 2.247 0.881 3.112 1.00 96.88 99 MET A O 1
ATOM 747 N N . ASN A 1 100 ? 3.152 -0.461 1.570 1.00 97.69 100 ASN A N 1
ATOM 748 C CA . ASN A 1 100 ? 2.281 -1.599 1.884 1.00 97.69 100 ASN A CA 1
ATOM 749 C C . ASN A 1 100 ? 2.469 -2.083 3.332 1.00 97.69 100 ASN A C 1
ATOM 751 O O . ASN A 1 100 ? 1.487 -2.370 4.016 1.00 97.69 100 ASN A O 1
ATOM 755 N N . LYS A 1 101 ? 3.712 -2.137 3.830 1.00 97.50 101 LYS A N 1
ATOM 756 C CA . LYS A 1 101 ? 3.996 -2.506 5.226 1.00 97.50 101 LYS A CA 1
ATOM 757 C C . LYS A 1 101 ? 3.434 -1.482 6.218 1.00 97.50 101 LYS A C 1
ATOM 759 O O . LYS A 1 101 ? 2.910 -1.872 7.261 1.00 97.50 101 LYS A O 1
ATOM 764 N N . GLU A 1 102 ? 3.529 -0.193 5.901 1.00 97.75 102 GLU A N 1
ATOM 765 C CA . GLU A 1 102 ? 2.950 0.885 6.708 1.00 97.75 102 GLU A CA 1
ATOM 766 C C . GLU A 1 102 ? 1.419 0.833 6.707 1.00 97.75 102 GLU A C 1
ATOM 768 O O . GLU A 1 102 ? 0.825 0.903 7.780 1.00 97.75 102 GLU A O 1
ATOM 773 N N . LEU A 1 103 ? 0.785 0.611 5.551 1.00 98.00 103 LEU A N 1
ATOM 774 C CA . LEU A 1 103 ? -0.665 0.425 5.434 1.00 98.00 103 LEU A CA 1
ATOM 775 C C . LEU A 1 103 ? -1.156 -0.770 6.257 1.00 98.00 103 LEU A C 1
ATOM 777 O O . LEU A 1 103 ? -2.079 -0.610 7.049 1.00 98.00 103 LEU A O 1
ATOM 781 N N . MET A 1 104 ? -0.508 -1.937 6.154 1.00 97.25 104 MET A N 1
ATOM 782 C CA . MET A 1 104 ? -0.859 -3.104 6.978 1.00 97.25 104 MET A CA 1
ATOM 783 C C . MET A 1 104 ? -0.687 -2.823 8.479 1.00 97.25 104 MET A C 1
ATOM 785 O O . MET A 1 104 ? -1.529 -3.215 9.284 1.00 97.25 104 MET A O 1
ATOM 789 N N . GLY A 1 105 ? 0.381 -2.115 8.866 1.00 97.75 105 GLY A N 1
ATOM 790 C CA . GLY A 1 105 ? 0.622 -1.730 10.258 1.00 97.75 105 GLY A CA 1
ATOM 791 C C . GLY A 1 105 ? -0.349 -0.670 10.790 1.00 97.75 105 GLY A C 1
ATOM 792 O O . GLY A 1 105 ? -0.647 -0.662 11.982 1.00 97.75 105 GLY A O 1
AT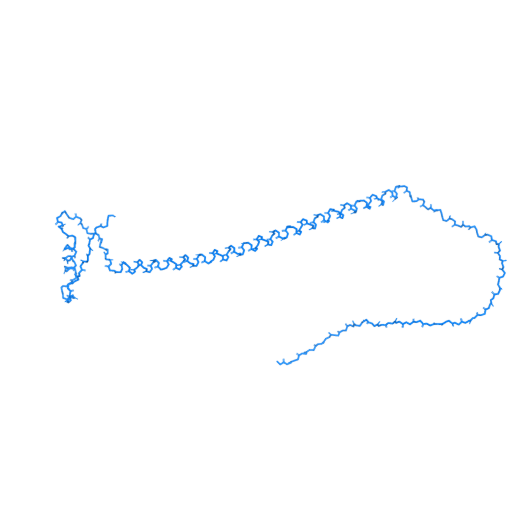OM 793 N N . LEU A 1 106 ? -0.847 0.224 9.933 1.00 97.31 106 LEU A N 1
ATOM 794 C CA . LEU A 1 106 ? -1.899 1.185 10.268 1.00 97.31 106 LEU A CA 1
ATOM 795 C C . LEU A 1 106 ? -3.263 0.502 10.362 1.00 97.31 106 LEU A C 1
ATOM 797 O O . LEU A 1 106 ? -3.998 0.781 11.303 1.00 97.31 106 LEU A O 1
ATOM 801 N N . GLN A 1 107 ? -3.573 -0.419 9.450 1.00 97.88 107 GLN A N 1
ATOM 802 C CA . GLN A 1 107 ? -4.832 -1.156 9.471 1.00 97.88 107 GLN A CA 1
ATOM 803 C C . GLN A 1 107 ? -4.950 -2.026 10.725 1.00 97.88 107 GLN A C 1
ATOM 805 O O . GLN A 1 107 ? -5.931 -1.887 11.444 1.00 97.88 107 GLN A O 1
ATOM 810 N N . ALA A 1 108 ? -3.906 -2.782 11.087 1.00 96.81 108 ALA A N 1
ATOM 811 C CA . ALA A 1 108 ? -3.888 -3.537 12.343 1.00 96.81 108 ALA A CA 1
ATOM 812 C C . ALA A 1 108 ? -4.114 -2.642 13.581 1.00 96.81 108 ALA A C 1
ATOM 814 O O . ALA A 1 108 ? -4.864 -3.009 14.479 1.00 96.81 108 ALA A O 1
ATOM 815 N N . LYS A 1 109 ? -3.535 -1.429 13.610 1.00 97.25 109 LYS A N 1
ATOM 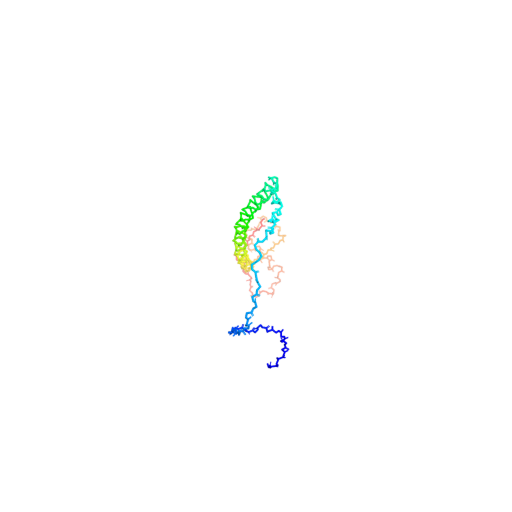816 C CA . LYS A 1 109 ? -3.789 -0.454 14.689 1.00 97.25 109 LYS A CA 1
ATOM 817 C C . LYS A 1 109 ? -5.230 0.053 14.701 1.00 97.25 109 LYS A C 1
ATOM 819 O O . LYS A 1 109 ? -5.764 0.288 15.779 1.00 97.25 109 LYS A O 1
ATOM 824 N N . VAL A 1 110 ? -5.840 0.274 13.535 1.00 97.19 110 VAL A N 1
ATOM 825 C CA . VAL A 1 110 ? -7.253 0.669 13.437 1.00 97.19 110 VAL A CA 1
ATOM 826 C C . VAL A 1 110 ? -8.141 -0.466 13.935 1.00 97.19 110 VAL A C 1
ATOM 828 O O . VAL A 1 110 ? -8.985 -0.212 14.785 1.00 97.19 110 VAL A O 1
ATOM 831 N N . ASP A 1 111 ? -7.895 -1.703 13.504 1.00 95.94 111 ASP A N 1
ATOM 832 C CA . ASP A 1 111 ? -8.641 -2.886 13.941 1.00 95.94 111 ASP A CA 1
ATOM 833 C C . ASP A 1 111 ? -8.527 -3.091 15.467 1.00 95.94 111 ASP A C 1
ATOM 835 O O . ASP A 1 111 ? -9.539 -3.294 16.143 1.00 95.94 111 ASP A O 1
ATOM 839 N N . ASP A 1 112 ? -7.324 -2.939 16.039 1.00 96.44 112 ASP A N 1
ATOM 840 C CA . ASP A 1 112 ? -7.090 -2.975 17.490 1.00 96.44 112 ASP A CA 1
ATOM 841 C C . ASP A 1 112 ? -7.855 -1.863 18.230 1.00 96.44 112 ASP A C 1
ATOM 843 O O . ASP A 1 112 ? -8.492 -2.118 19.258 1.00 96.44 112 ASP A O 1
ATOM 847 N N . LEU A 1 113 ? -7.813 -0.624 17.724 1.00 95.75 113 LEU A N 1
ATOM 848 C CA . LEU A 1 113 ? -8.504 0.523 18.324 1.00 95.75 113 LEU A CA 1
ATOM 849 C C . LEU A 1 113 ? -10.029 0.409 18.204 1.00 95.75 113 LEU A C 1
ATOM 851 O O . LEU A 1 113 ? -10.729 0.720 19.169 1.00 95.75 113 LEU A O 1
ATOM 855 N N . GLU A 1 114 ? -10.557 -0.075 17.077 1.00 94.44 114 GLU A N 1
ATOM 856 C CA . GLU A 1 114 ? -11.983 -0.370 16.917 1.00 94.44 114 GLU A CA 1
ATOM 857 C C . GLU A 1 114 ? -12.422 -1.484 17.866 1.00 94.44 114 GLU A C 1
ATOM 859 O O . GLU A 1 114 ? -13.455 -1.348 18.529 1.00 94.44 114 GLU A O 1
ATOM 864 N N . ALA A 1 115 ? -11.631 -2.555 17.981 1.00 93.19 115 ALA A N 1
ATOM 865 C CA . ALA A 1 115 ? -11.897 -3.633 18.921 1.00 93.19 115 ALA A CA 1
ATOM 866 C C . ALA A 1 115 ? -11.937 -3.095 20.357 1.00 93.19 115 ALA A C 1
ATOM 868 O O . ALA A 1 115 ? -12.931 -3.313 21.046 1.00 93.19 115 ALA A O 1
ATOM 869 N N . ILE A 1 116 ? -10.920 -2.337 20.795 1.00 92.62 116 ILE A N 1
ATOM 870 C CA . ILE A 1 116 ? -10.890 -1.679 22.115 1.00 92.62 116 ILE A CA 1
ATOM 871 C C . ILE A 1 116 ? -12.123 -0.793 22.314 1.00 92.62 116 ILE A C 1
ATOM 873 O O . ILE A 1 116 ? -12.813 -0.937 23.323 1.00 92.62 116 ILE A O 1
ATOM 877 N N . SER A 1 117 ? -12.431 0.077 21.350 1.00 90.44 117 SER A N 1
ATOM 878 C CA . SER A 1 117 ? -13.547 1.024 21.435 1.00 90.44 117 SER A CA 1
ATOM 879 C C . SER A 1 117 ? -14.921 0.350 21.457 1.00 90.44 117 SER A C 1
ATOM 881 O O . SER A 1 117 ? -15.887 0.981 21.885 1.00 90.44 117 SER A O 1
ATOM 883 N N . ARG A 1 118 ? -15.037 -0.895 20.978 1.00 89.44 118 ARG A N 1
ATOM 884 C CA . ARG A 1 118 ? -16.289 -1.665 20.963 1.00 89.44 118 ARG A CA 1
ATOM 885 C C . ARG A 1 118 ? -16.356 -2.752 22.044 1.00 89.44 118 ARG A C 1
ATOM 887 O O . ARG A 1 118 ? -17.404 -3.377 22.159 1.00 89.44 118 ARG A O 1
ATOM 894 N N . ARG A 1 119 ? -15.316 -2.957 22.871 1.00 90.31 119 ARG A N 1
ATOM 895 C CA . ARG A 1 119 ? -15.285 -4.002 23.929 1.00 90.31 119 ARG A CA 1
ATOM 896 C C . ARG A 1 119 ? -16.485 -3.969 24.877 1.00 90.31 119 ARG A C 1
ATOM 898 O O . ARG A 1 119 ? -16.963 -5.027 25.265 1.00 90.31 119 ARG A O 1
ATOM 905 N N . ASN A 1 120 ? -16.966 -2.775 25.220 1.00 88.56 120 ASN A N 1
ATOM 906 C CA . ASN A 1 120 ? -18.089 -2.589 26.142 1.00 88.56 120 ASN A CA 1
ATOM 907 C C . ASN A 1 120 ? -19.448 -2.468 25.420 1.00 88.56 120 ASN A C 1
ATOM 909 O O . ASN A 1 120 ? -20.477 -2.320 26.073 1.00 88.56 120 ASN A O 1
ATOM 913 N N . ASN A 1 121 ? -19.476 -2.535 24.083 1.00 89.94 121 ASN A N 1
ATOM 914 C CA . ASN A 1 121 ? -20.695 -2.362 23.297 1.00 89.94 121 ASN A CA 1
ATOM 915 C C . ASN A 1 121 ? -21.368 -3.720 23.067 1.00 89.94 121 ASN A C 1
ATOM 917 O O . ASN A 1 121 ? -20.906 -4.530 22.262 1.00 89.94 121 ASN A O 1
ATOM 921 N N . LEU A 1 122 ? -22.500 -3.952 23.729 1.00 87.19 122 LEU A N 1
ATOM 922 C CA . LEU A 1 122 ? -23.338 -5.128 23.492 1.00 87.19 122 LEU A CA 1
ATOM 923 C C . LEU A 1 122 ? -24.332 -4.860 22.354 1.00 87.19 122 LEU A C 1
ATOM 925 O O . LEU A 1 122 ? -24.991 -3.822 22.326 1.00 87.19 122 LEU A O 1
ATOM 929 N N . ARG A 1 123 ? -24.481 -5.819 21.431 1.00 89.00 123 ARG A N 1
ATOM 930 C CA . ARG A 1 123 ? -25.499 -5.782 20.370 1.00 89.00 123 ARG A CA 1
ATOM 931 C C . ARG A 1 123 ? -26.559 -6.844 20.639 1.00 89.00 123 ARG A C 1
ATOM 933 O O . ARG A 1 123 ? -26.300 -8.033 20.480 1.00 89.00 123 ARG A O 1
ATOM 940 N N . ILE A 1 124 ? -27.753 -6.402 21.016 1.00 85.56 124 ILE A N 1
ATOM 941 C CA . ILE A 1 124 ? -28.918 -7.264 21.245 1.00 85.56 124 ILE A CA 1
ATOM 942 C C . ILE A 1 124 ? -29.756 -7.265 19.959 1.00 85.56 124 ILE A C 1
ATOM 944 O O . ILE A 1 124 ? -29.986 -6.214 19.364 1.00 85.56 124 ILE A O 1
ATOM 948 N N . VAL A 1 125 ? -30.168 -8.446 19.497 1.00 87.81 125 VAL A N 1
ATOM 949 C CA . VAL A 1 125 ? -30.892 -8.648 18.229 1.00 87.81 125 VAL A CA 1
ATOM 950 C C . VAL A 1 125 ? -32.185 -9.412 18.516 1.00 87.81 125 VAL A C 1
ATOM 952 O O . VAL A 1 125 ? -32.209 -10.257 19.406 1.00 87.81 125 VAL A O 1
ATOM 955 N N . GLY A 1 126 ? -33.257 -9.117 17.776 1.00 83.69 126 GLY A N 1
ATOM 956 C CA . GLY A 1 126 ? -34.574 -9.731 17.994 1.00 83.69 126 GLY A CA 1
ATOM 957 C C . GLY A 1 126 ? -35.427 -9.047 19.070 1.00 83.69 126 GLY A C 1
ATOM 958 O O . GLY A 1 126 ? -36.429 -9.612 19.496 1.00 83.69 126 GLY A O 1
ATOM 959 N N . VAL A 1 127 ? -35.056 -7.835 19.500 1.00 81.06 127 VAL A N 1
ATOM 960 C CA . VAL A 1 127 ? -35.925 -6.985 20.327 1.00 81.06 127 VAL A CA 1
ATOM 961 C C . VAL A 1 127 ? -37.090 -6.503 19.463 1.00 81.06 127 VAL A C 1
ATOM 963 O O . VAL A 1 127 ? -36.873 -5.933 18.395 1.00 81.06 127 VAL A O 1
ATOM 966 N N . VAL A 1 128 ? -38.321 -6.736 19.916 1.00 81.19 128 VAL A N 1
ATOM 967 C CA . VAL A 1 128 ? -39.522 -6.193 19.270 1.00 81.19 128 VAL A CA 1
ATOM 968 C C . VAL A 1 128 ? -39.605 -4.700 19.583 1.00 81.19 128 VAL A C 1
ATOM 970 O O . VAL A 1 128 ? -39.562 -4.317 20.750 1.00 81.19 128 VAL A O 1
ATOM 973 N N . GLU A 1 129 ? -39.74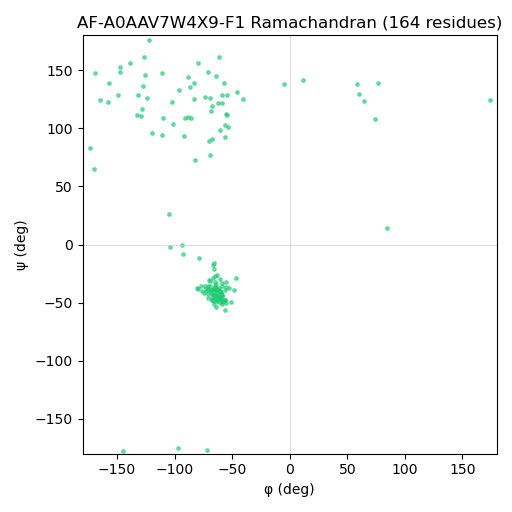0 -3.858 18.558 1.00 76.06 129 GLU A N 1
ATOM 974 C CA . GLU A 1 129 ? -39.958 -2.419 18.731 1.00 76.06 129 GLU A CA 1
ATOM 975 C C . GLU A 1 129 ? -41.371 -2.165 19.293 1.00 76.06 129 GLU A C 1
ATOM 977 O O . GLU A 1 129 ? -42.335 -2.020 18.543 1.00 76.06 129 GLU A O 1
ATOM 982 N N . SER A 1 130 ? -41.519 -2.141 20.622 1.00 67.44 130 SER A N 1
ATOM 983 C CA . SER A 1 130 ? -42.758 -1.691 21.267 1.00 67.44 130 SER A CA 1
ATOM 984 C C . SER A 1 130 ? -42.786 -0.166 21.379 1.00 67.44 130 SER A C 1
ATOM 986 O O . SER A 1 130 ? -41.786 0.453 21.739 1.00 67.44 130 SER A O 1
ATOM 988 N N . THR A 1 131 ? -43.949 0.432 21.122 1.00 57.16 131 THR A N 1
ATOM 989 C CA . THR A 1 131 ? -44.162 1.890 21.085 1.00 57.16 131 THR A CA 1
ATOM 990 C C . THR A 1 131 ? -44.009 2.593 22.434 1.00 57.16 131 THR A C 1
ATOM 992 O O . THR A 1 131 ? -43.816 3.803 22.460 1.00 57.16 131 THR A O 1
ATOM 995 N N . ASP A 1 132 ? -44.057 1.840 23.533 1.00 63.78 132 ASP A N 1
ATOM 996 C CA . ASP A 1 132 ? -44.238 2.366 24.892 1.00 63.78 132 ASP A CA 1
ATOM 997 C C . ASP A 1 132 ? -42.925 2.354 25.712 1.00 63.78 132 ASP A C 1
ATOM 999 O O . ASP A 1 132 ? -42.931 2.237 26.939 1.00 63.78 132 ASP A O 1
ATOM 1003 N N . ILE A 1 133 ? -41.767 2.416 25.042 1.00 69.38 133 ILE A N 1
ATOM 1004 C CA . ILE A 1 133 ? -40.451 2.478 25.698 1.00 69.38 133 ILE A CA 1
ATOM 1005 C C . ILE A 1 133 ? -40.041 3.948 25.892 1.00 69.38 133 ILE A C 1
ATOM 1007 O O . ILE A 1 133 ? -39.403 4.535 25.022 1.00 69.38 133 ILE A O 1
ATOM 1011 N N . ASP A 1 134 ? -40.346 4.517 27.065 1.00 71.00 134 ASP A N 1
ATOM 1012 C CA . ASP A 1 134 ? -39.941 5.889 27.446 1.00 71.00 134 ASP A CA 1
ATOM 1013 C C . ASP A 1 134 ? -38.412 6.102 27.440 1.00 71.00 134 ASP A C 1
ATOM 1015 O O . ASP A 1 134 ? -37.923 7.190 27.141 1.00 71.00 134 ASP A O 1
ATOM 1019 N N . SER A 1 135 ? -37.638 5.066 27.782 1.00 80.00 135 SER A N 1
ATOM 1020 C CA . SER A 1 135 ? -36.176 5.056 27.655 1.00 80.00 135 SER A CA 1
ATOM 1021 C C . SER A 1 135 ? -35.663 3.647 27.376 1.00 80.00 135 SER A C 1
ATOM 1023 O O . SER A 1 135 ? -35.973 2.692 28.099 1.00 80.00 135 SER A O 1
ATOM 1025 N N . MET A 1 136 ? -34.840 3.534 26.330 1.00 81.88 136 MET A N 1
ATOM 1026 C CA . MET A 1 136 ? -34.199 2.283 25.927 1.00 81.88 136 MET A CA 1
ATOM 1027 C C . MET A 1 136 ? -33.220 1.774 26.993 1.00 81.88 136 MET A C 1
ATOM 1029 O O . MET A 1 136 ? -33.093 0.569 27.187 1.00 81.88 136 MET A O 1
ATOM 1033 N N . GLU A 1 137 ? -32.571 2.678 27.728 1.00 83.81 137 GLU A N 1
ATOM 1034 C CA . GLU A 1 137 ? -31.600 2.352 28.780 1.00 83.81 137 GLU A CA 1
ATOM 1035 C C . GLU A 1 137 ? -32.294 1.599 29.918 1.00 83.81 137 GLU A C 1
ATOM 1037 O O . GLU A 1 137 ? -31.949 0.454 30.206 1.00 83.81 137 GLU A O 1
ATOM 1042 N N . GLY A 1 138 ? -33.377 2.168 30.458 1.00 82.12 138 GLY A N 1
ATOM 1043 C CA . GLY A 1 138 ? -34.171 1.523 31.506 1.00 82.12 138 GLY A CA 1
ATOM 1044 C C . GLY A 1 138 ? -34.876 0.238 31.047 1.00 82.12 138 GLY A C 1
ATOM 1045 O O . GLY A 1 138 ? -35.127 -0.650 31.864 1.00 82.12 138 GLY A O 1
ATOM 1046 N N . TYR A 1 139 ? -35.199 0.100 29.755 1.00 84.19 139 TYR A N 1
ATOM 1047 C CA . TYR A 1 139 ? -35.690 -1.169 29.203 1.00 84.19 139 TYR A CA 1
ATOM 1048 C C . TYR A 1 139 ? -34.594 -2.244 29.204 1.00 84.19 139 TYR A C 1
ATOM 1050 O O . TYR A 1 139 ? -34.833 -3.350 29.693 1.00 84.19 139 TYR A O 1
ATOM 1058 N N . ILE A 1 140 ? -33.389 -1.915 28.726 1.00 84.44 140 ILE A N 1
ATOM 1059 C CA . ILE A 1 140 ? -32.243 -2.832 28.720 1.00 84.44 140 ILE A CA 1
ATOM 1060 C C . ILE A 1 140 ? -31.808 -3.206 30.141 1.00 84.44 140 ILE A C 1
ATOM 1062 O O . ILE A 1 140 ? -31.526 -4.377 30.383 1.00 84.44 140 ILE A O 1
ATOM 1066 N N . GLU A 1 141 ? -31.837 -2.281 31.102 1.00 81.88 141 GLU A N 1
ATOM 1067 C CA . GLU A 1 141 ? -31.581 -2.592 32.516 1.00 81.88 141 GLU A CA 1
ATOM 1068 C C . GLU A 1 141 ? -32.561 -3.630 33.071 1.00 81.88 141 GLU A C 1
ATOM 1070 O O . GLU A 1 141 ? -32.143 -4.639 33.645 1.00 81.88 141 GLU A O 1
ATOM 1075 N N . ARG A 1 142 ? -33.870 -3.436 32.857 1.00 81.88 142 ARG A N 1
ATOM 1076 C CA . ARG A 1 142 ? -34.891 -4.400 33.299 1.00 81.88 142 ARG A CA 1
ATOM 1077 C C . ARG A 1 142 ? -34.736 -5.752 32.603 1.00 81.88 142 ARG A C 1
ATOM 1079 O O . ARG A 1 142 ? -34.811 -6.781 33.271 1.00 81.88 142 ARG A O 1
ATOM 1086 N N . LEU A 1 143 ? -34.482 -5.751 31.293 1.00 83.06 143 LEU A N 1
ATOM 1087 C CA . LEU A 1 143 ? -34.271 -6.962 30.500 1.00 83.06 143 LEU A CA 1
ATOM 1088 C C . LEU A 1 143 ? -33.049 -7.750 30.992 1.00 83.06 143 LEU A C 1
ATOM 1090 O O . LEU A 1 143 ? -33.141 -8.958 31.203 1.00 83.06 143 LEU A O 1
ATOM 1094 N N . LEU A 1 144 ? -31.920 -7.077 31.221 1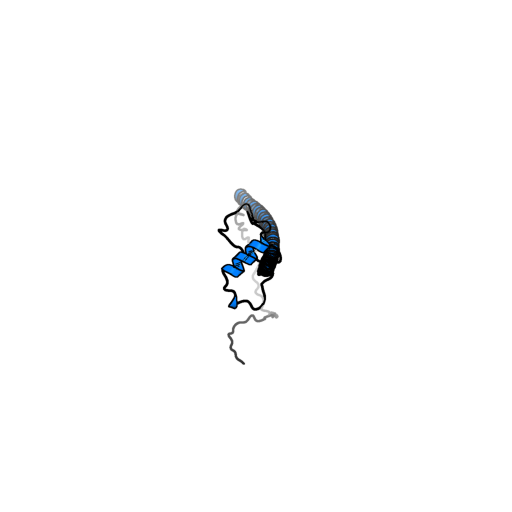.00 81.94 144 LEU A N 1
ATOM 1095 C CA . LEU A 1 144 ? -30.699 -7.712 31.710 1.00 81.94 144 LEU A CA 1
ATOM 1096 C C . LEU A 1 144 ? -30.874 -8.254 33.135 1.00 81.94 144 LEU A C 1
ATOM 1098 O O . LEU A 1 144 ? -30.521 -9.405 33.356 1.00 81.94 144 LEU A O 1
ATOM 1102 N N . VAL A 1 145 ? -31.497 -7.516 34.064 1.00 79.81 145 VAL A N 1
ATOM 1103 C CA . VAL A 1 145 ? -31.810 -8.020 35.426 1.00 79.81 145 VAL A CA 1
ATOM 1104 C C . VAL A 1 145 ? -32.794 -9.201 35.408 1.00 79.81 145 VAL A C 1
ATOM 1106 O O . VAL A 1 145 ? -32.793 -10.020 36.328 1.00 79.81 145 VAL A O 1
ATOM 1109 N N . GLN A 1 146 ? -33.648 -9.308 34.386 1.00 81.00 146 GLN A N 1
ATOM 1110 C CA . GLN A 1 146 ? -34.571 -10.434 34.229 1.00 81.00 146 GLN A CA 1
ATOM 1111 C C . GLN A 1 146 ? -33.896 -11.675 33.616 1.00 81.00 146 GLN A C 1
ATOM 1113 O O . GLN A 1 146 ? -34.224 -12.794 34.007 1.00 81.00 146 GLN A O 1
ATOM 1118 N N . LEU A 1 147 ? -32.977 -11.493 32.660 1.00 80.56 147 LEU A N 1
ATOM 1119 C CA . LEU A 1 147 ? -32.249 -12.584 31.994 1.00 80.56 147 LEU A CA 1
ATOM 1120 C C . LEU A 1 147 ? -31.078 -13.116 32.832 1.00 80.56 147 LEU A C 1
ATOM 1122 O O . LEU A 1 147 ? -30.809 -14.317 32.841 1.00 80.56 147 LEU A O 1
ATOM 1126 N N . LEU A 1 148 ? -30.370 -12.221 33.517 1.00 76.44 148 LEU A N 1
ATOM 1127 C CA . LEU A 1 148 ? -29.225 -12.518 34.365 1.00 76.44 148 LEU A CA 1
ATOM 1128 C C . LEU A 1 148 ? -29.689 -12.505 35.823 1.00 76.44 148 LEU A C 1
ATOM 1130 O O . LEU A 1 148 ? -29.929 -11.447 36.400 1.00 76.44 148 LEU A O 1
ATOM 1134 N N . VAL A 1 149 ? -29.841 -13.705 36.389 1.00 66.81 149 VAL A N 1
ATOM 1135 C CA . VAL A 1 149 ? -30.384 -13.951 37.734 1.00 66.81 149 VAL A CA 1
ATOM 1136 C C . VAL A 1 149 ? -29.776 -13.000 38.773 1.00 66.81 149 VAL A C 1
ATOM 1138 O O . VAL A 1 149 ? -28.557 -12.870 38.870 1.00 66.81 149 VAL A O 1
ATOM 1141 N N . ARG A 1 150 ? -30.644 -12.368 39.578 1.00 61.72 150 ARG A N 1
ATOM 1142 C CA . ARG A 1 150 ? -30.312 -11.299 40.545 1.00 61.72 150 ARG A CA 1
ATOM 1143 C C . ARG A 1 150 ? -29.096 -11.563 41.440 1.00 61.72 150 ARG A C 1
ATOM 1145 O O . ARG A 1 150 ? -28.444 -10.609 41.850 1.00 61.72 150 ARG A O 1
ATOM 1152 N N . ASP A 1 151 ? -28.799 -12.822 41.740 1.00 62.22 151 ASP A N 1
ATOM 1153 C CA . ASP A 1 151 ? -27.786 -13.208 42.723 1.00 62.22 151 ASP A CA 1
ATOM 1154 C C . ASP A 1 151 ? -26.336 -13.124 42.202 1.00 62.22 151 ASP A C 1
ATOM 1156 O O . ASP A 1 151 ? -25.402 -13.202 42.998 1.00 62.22 151 ASP A O 1
ATOM 1160 N N . THR A 1 152 ? -26.106 -12.949 40.890 1.00 61.44 152 THR A N 1
ATOM 1161 C CA . THR A 1 152 ? -24.740 -12.960 40.318 1.00 61.44 152 THR A CA 1
ATOM 1162 C C . THR A 1 152 ? -24.063 -11.589 40.209 1.00 61.44 152 THR A C 1
ATOM 1164 O O . THR A 1 152 ? -22.877 -11.537 39.890 1.00 61.44 152 THR A O 1
ATOM 1167 N N . PHE A 1 153 ? -24.767 -10.479 40.461 1.00 62.03 153 PHE A N 1
ATOM 1168 C CA . PHE A 1 153 ? -24.236 -9.119 40.274 1.00 62.03 153 PHE A CA 1
ATOM 1169 C C . PHE A 1 153 ? -24.236 -8.320 41.584 1.00 62.03 153 PHE A C 1
ATOM 1171 O O . PHE A 1 153 ? -25.225 -7.687 41.943 1.00 62.03 153 PHE A O 1
ATOM 1178 N N . SER A 1 154 ? -23.095 -8.298 42.287 1.00 58.12 154 SER A N 1
ATOM 1179 C CA . SER A 1 154 ? -22.920 -7.521 43.533 1.00 58.12 154 SER A CA 1
ATOM 1180 C C . SER A 1 154 ? -22.985 -5.999 43.339 1.00 58.12 154 SER A C 1
ATOM 1182 O O . SER A 1 154 ? -23.158 -5.260 44.304 1.00 58.12 154 SER A O 1
ATOM 1184 N N . SER A 1 155 ? -22.858 -5.530 42.099 1.00 61.38 155 SER A N 1
ATOM 1185 C CA . SER A 1 155 ? -23.118 -4.155 41.679 1.00 61.38 155 SER A CA 1
ATOM 1186 C C . SER A 1 155 ? -23.988 -4.193 40.428 1.00 61.38 155 SER A C 1
ATOM 1188 O O . SER A 1 155 ? -23.628 -4.871 39.462 1.00 61.38 155 SER A O 1
ATOM 1190 N N . LEU A 1 156 ? -25.097 -3.451 40.431 1.00 70.69 156 LEU A N 1
ATOM 1191 C CA . LEU A 1 156 ? -25.892 -3.217 39.225 1.00 70.69 156 LEU A CA 1
ATOM 1192 C C . LEU A 1 156 ? -24.974 -2.647 38.134 1.00 70.69 156 LEU A C 1
ATOM 1194 O O . LEU A 1 156 ? -24.219 -1.705 38.377 1.00 70.69 156 LEU A O 1
ATOM 1198 N N . PHE A 1 157 ? -25.007 -3.259 36.954 1.00 75.44 157 PHE A N 1
ATOM 1199 C CA . PHE A 1 157 ? -24.278 -2.777 35.786 1.00 75.44 157 PHE A CA 1
ATOM 1200 C C . PHE A 1 157 ? -24.829 -1.401 35.377 1.00 75.44 157 PHE A C 1
ATOM 1202 O O . PHE A 1 157 ? -26.024 -1.146 35.500 1.00 75.44 157 PHE A O 1
ATOM 1209 N N . VAL A 1 158 ? -23.960 -0.515 34.890 1.00 82.00 158 VAL A N 1
ATOM 1210 C CA . VAL A 1 158 ? -24.346 0.834 34.453 1.00 82.00 158 VAL A CA 1
ATOM 1211 C C . VAL A 1 158 ? -24.415 0.858 32.932 1.00 82.00 158 VAL A C 1
ATOM 1213 O O . VAL A 1 158 ? -23.426 0.556 32.263 1.00 82.00 158 VAL A O 1
ATOM 1216 N N . VAL A 1 159 ? -25.573 1.221 32.381 1.00 85.62 159 VAL A N 1
ATOM 1217 C CA . VAL A 1 159 ? -25.731 1.463 30.943 1.00 85.62 159 VAL A CA 1
ATOM 1218 C C . VAL A 1 159 ? -25.341 2.913 30.661 1.00 85.62 159 VAL A C 1
ATOM 1220 O O . VAL A 1 159 ? -26.057 3.828 31.045 1.00 85.62 159 VAL A O 1
ATOM 1223 N N . GLU A 1 160 ? -24.202 3.144 29.999 1.00 87.56 160 GLU A N 1
ATOM 1224 C CA . GLU A 1 160 ? -23.780 4.514 29.654 1.00 87.56 160 GLU A CA 1
ATOM 1225 C C . GLU A 1 160 ? -24.684 5.161 28.596 1.00 87.56 160 GLU A C 1
ATOM 1227 O O . GLU A 1 160 ? -24.955 6.356 28.668 1.00 87.56 160 GLU A O 1
ATOM 1232 N N . ARG A 1 161 ? -25.068 4.384 27.571 1.00 86.81 161 ARG A N 1
ATOM 1233 C CA . ARG A 1 161 ? -25.881 4.796 26.416 1.00 86.81 161 ARG A CA 1
ATOM 1234 C C . ARG A 1 161 ? -26.565 3.574 25.806 1.00 86.81 161 ARG A C 1
ATOM 1236 O O . ARG A 1 161 ? -25.895 2.564 25.579 1.00 86.81 161 ARG A O 1
ATOM 1243 N N . ALA A 1 162 ? -27.832 3.689 25.413 1.00 87.06 162 ALA A N 1
ATOM 1244 C CA . ALA A 1 162 ? -28.508 2.695 24.569 1.00 87.06 162 ALA A CA 1
ATOM 1245 C C . ALA A 1 162 ? -29.148 3.348 23.333 1.00 87.06 162 ALA A C 1
ATOM 1247 O O . ALA A 1 162 ? -29.768 4.403 23.428 1.00 87.06 162 ALA A O 1
ATOM 1248 N N . HIS A 1 163 ? -29.000 2.727 22.160 1.00 84.81 163 HIS A N 1
ATOM 1249 C CA . HIS A 1 163 ? -29.583 3.216 20.908 1.00 84.81 163 HIS A CA 1
ATOM 1250 C C . HIS A 1 163 ? -29.959 2.058 19.979 1.00 84.81 163 HIS A C 1
ATOM 1252 O O . HIS A 1 163 ? -29.285 1.027 19.951 1.00 84.81 163 HIS A O 1
ATOM 1258 N N . ASN A 1 164 ? -31.013 2.251 19.184 1.00 84.25 164 ASN A N 1
ATOM 1259 C CA . ASN A 1 164 ? -31.427 1.283 18.173 1.00 84.25 164 ASN A CA 1
ATOM 1260 C C . ASN A 1 164 ? -30.597 1.480 16.899 1.00 84.25 164 ASN A C 1
ATOM 1262 O O . ASN A 1 164 ? -30.568 2.571 16.328 1.00 84.25 164 ASN A O 1
ATOM 1266 N N . LEU A 1 165 ? -29.949 0.410 16.442 1.00 78.88 165 LEU A N 1
ATOM 1267 C CA . LEU A 1 165 ? -29.321 0.339 15.125 1.00 78.88 165 LEU A CA 1
ATOM 1268 C C . LEU A 1 165 ? -30.372 -0.154 14.123 1.00 78.88 165 LEU A C 1
ATOM 1270 O O . LEU A 1 165 ? -30.779 -1.314 14.197 1.00 78.88 165 LEU A O 1
ATOM 1274 N N . ARG A 1 166 ? -30.808 0.741 13.231 1.00 70.19 166 ARG A N 1
ATOM 1275 C CA . ARG A 1 166 ? -31.646 0.420 12.064 1.00 70.19 166 ARG A CA 1
ATOM 1276 C C . ARG A 1 166 ? -30.799 -0.088 10.898 1.00 70.19 166 ARG A C 1
ATOM 1278 O O . ARG A 1 166 ? -29.625 0.336 10.817 1.00 70.19 166 ARG A O 1
#

Sequence (166 aa):
MRPGVRLEQAEDCCGAGGETGRRGTARSVLRATEGCPEMAWPNAGRSAAGQQQRTGTGKKMDSMMERLDKHVERLDQSKRHISDIEDGQLTMSSSQAKMNKELMGLQAKVDDLEAISRRNNLRIVGVVESTDIDSMEGYIERLLVQLLVRDTFSSLFVVERAHNLR

Foldseek 3Di:
DDDDDDDDDDDDDDDDDDDDDDDDDDDDDDDDPDDDPPPPPPPVPCPVVNVVVVVVVVVVVVVVVVVVVVVVVVVVVVVVVVVVVVVVVVVVVVVVVVVVVVVVVVVVVVVVVVCVVCVPPDDDPDDDDDPPPPDPQVVVQVVCCVVPPVPPDPDRDHDPDDDDDD

Solvent-accessible surface area (backbone atoms only — not comparable to full-atom values): 11091 Å² total; per-residue (Å²): 135,88,82,91,83,94,80,88,87,84,92,88,82,88,83,89,86,86,82,87,88,83,89,82,82,88,79,94,74,78,91,74,94,66,84,74,76,80,80,71,65,75,75,73,68,72,45,66,67,62,53,52,48,54,52,53,50,47,58,51,50,54,55,48,48,58,50,48,53,58,47,52,55,52,48,54,53,50,51,50,56,47,51,56,48,53,54,49,49,52,53,50,51,55,49,51,54,50,52,52,53,50,49,54,57,49,49,54,50,48,54,52,50,51,49,63,76,42,69,87,63,82,85,86,80,89,76,78,92,64,93,84,64,92,45,60,48,65,48,49,52,53,50,47,52,68,74,47,60,72,89,79,52,98,59,83,83,81,79,93,77,63,81,88,85,129

Mean predicted aligned error: 18.8 Å

Organism: Pleurodeles waltl (NCBI:txid8319)

Secondary structure (DSSP, 8-state):
-----------------------------------------------HHHHHHHHHHHHHHHHHHHHHHHHHHHHHHHHHHHHHHHHHHHHHHHHHHHHHHHHHHHHHHHHHHHHHHHTT----------TT-S-HHHHHHHHHHHHS-GGG-SSPPP--------